Protein AF-A0A963MJ33-F1 (afdb_monomer_lite)

Foldseek 3Di:
DVQLVVQDDDDPVLVVVLVVCCVVPLVDPVSVVVSVVVVCVVCVVSVVVSVVRVVVVVD

pLDDT: mean 97.0, std 4.0, range [75.0, 98.62]

Structure (mmCIF, N/CA/C/O backbone):
data_AF-A0A963MJ33-F1
#
_entry.id   AF-A0A963MJ33-F1
#
loop_
_atom_site.group_PDB
_atom_site.id
_atom_site.type_symbol
_atom_site.label_atom_id
_atom_site.label_alt_id
_atom_site.label_comp_id
_atom_site.label_asym_id
_atom_site.label_entity_id
_atom_site.label_seq_id
_atom_site.pdbx_PDB_ins_code
_atom_site.Cartn_x
_atom_site.Cartn_y
_atom_site.Cartn_z
_atom_site.occupancy
_atom_site.B_iso_or_equiv
_atom_site.auth_seq_id
_atom_site.auth_comp_id
_atom_site.auth_asym_id
_atom_site.auth_atom_id
_atom_site.pdbx_PDB_model_num
ATOM 1 N N . ALA A 1 1 ? -7.280 11.302 9.913 1.00 78.81 1 ALA A N 1
ATOM 2 C CA . ALA A 1 1 ? -6.180 10.583 9.226 1.00 78.81 1 ALA A CA 1
ATOM 3 C C . ALA A 1 1 ? -5.313 9.754 10.179 1.00 78.81 1 ALA A C 1
ATOM 5 O O . ALA A 1 1 ? -4.974 8.643 9.803 1.00 78.81 1 ALA A O 1
ATOM 6 N N . ALA A 1 2 ? -4.995 10.233 11.394 1.00 92.38 2 ALA A N 1
ATOM 7 C CA . ALA A 1 2 ? -4.117 9.536 12.350 1.00 92.38 2 ALA A CA 1
ATOM 8 C C . ALA A 1 2 ? -4.421 8.034 12.520 1.00 92.38 2 ALA A C 1
ATOM 10 O O . ALA A 1 2 ? -3.520 7.216 12.363 1.00 92.38 2 ALA A O 1
ATOM 11 N N . LYS A 1 3 ? -5.697 7.658 12.709 1.00 95.06 3 LYS A N 1
ATOM 12 C CA . LYS A 1 3 ? -6.075 6.248 12.879 1.00 95.06 3 LYS A CA 1
ATOM 13 C C . LYS A 1 3 ? -5.738 5.364 11.676 1.00 95.06 3 LYS A C 1
ATOM 15 O O . LYS A 1 3 ? -5.380 4.214 11.866 1.00 95.06 3 LYS A O 1
ATOM 20 N N . LEU A 1 4 ? -5.824 5.886 10.449 1.00 95.56 4 LEU A N 1
ATOM 21 C CA . LEU A 1 4 ? -5.471 5.123 9.249 1.00 95.56 4 LEU A CA 1
ATOM 22 C C . LE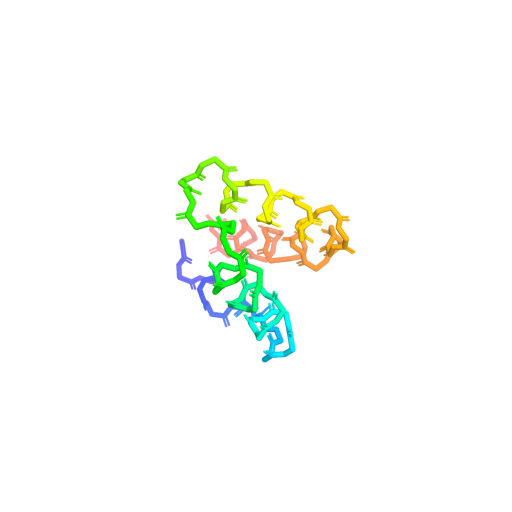U A 1 4 ? -3.978 4.771 9.244 1.00 95.56 4 LEU A C 1
ATOM 24 O O . LEU A 1 4 ? -3.627 3.632 8.965 1.00 95.56 4 LEU A O 1
ATOM 28 N N . PHE A 1 5 ? -3.117 5.738 9.578 1.00 95.62 5 PHE A N 1
ATOM 29 C CA . PHE A 1 5 ? -1.670 5.523 9.664 1.00 95.62 5 PHE A CA 1
ATOM 30 C C . PHE A 1 5 ? -1.275 4.601 10.819 1.00 95.62 5 PHE A C 1
ATOM 32 O O . PHE A 1 5 ? -0.293 3.883 10.707 1.00 95.62 5 PHE A O 1
ATOM 39 N N . GLU A 1 6 ? -2.052 4.592 11.899 1.00 96.88 6 GLU A N 1
ATOM 40 C CA . GLU A 1 6 ? -1.839 3.698 13.038 1.00 96.88 6 GLU A CA 1
ATOM 41 C C . GLU A 1 6 ? -2.159 2.231 12.708 1.00 96.88 6 GLU A C 1
ATOM 43 O O . GLU A 1 6 ? -1.457 1.332 13.160 1.00 96.88 6 GLU A O 1
ATOM 48 N N . VAL A 1 7 ? -3.228 1.975 11.942 1.00 96.44 7 VAL A N 1
ATOM 49 C CA . VAL A 1 7 ? -3.727 0.605 11.706 1.00 96.44 7 VAL A CA 1
ATOM 50 C C . VAL A 1 7 ? -3.266 -0.017 10.395 1.00 96.44 7 VAL A C 1
ATOM 52 O O . VAL A 1 7 ? -3.414 -1.227 10.226 1.00 96.44 7 VAL A O 1
ATOM 55 N N . MET A 1 8 ? -2.768 0.783 9.447 1.00 97.19 8 MET A N 1
ATOM 56 C CA . MET A 1 8 ? -2.288 0.244 8.180 1.00 97.19 8 MET A CA 1
ATOM 57 C C . MET A 1 8 ? -1.027 -0.584 8.407 1.00 97.19 8 MET A C 1
ATOM 59 O O . MET A 1 8 ? -0.080 -0.146 9.057 1.00 97.19 8 MET A O 1
ATOM 63 N N . THR A 1 9 ? -1.001 -1.781 7.838 1.00 97.12 9 THR A N 1
ATOM 64 C CA . THR A 1 9 ? 0.169 -2.654 7.890 1.00 97.12 9 THR A CA 1
ATOM 65 C C . THR A 1 9 ? 0.357 -3.310 6.535 1.00 97.12 9 THR A C 1
ATOM 67 O O . THR A 1 9 ? -0.597 -3.721 5.885 1.00 97.12 9 THR A O 1
ATOM 70 N N . LEU A 1 10 ? 1.598 -3.411 6.080 1.00 97.12 10 LEU A N 1
ATOM 71 C CA . LEU A 1 10 ? 1.920 -4.110 4.844 1.00 97.12 10 LEU A CA 1
ATOM 72 C C . LEU A 1 10 ? 2.903 -5.222 5.178 1.00 97.12 10 LEU A C 1
ATOM 74 O O . LEU A 1 10 ? 3.822 -5.016 5.974 1.00 97.12 10 LEU A O 1
ATOM 78 N N . SER A 1 11 ? 2.704 -6.409 4.609 1.00 97.94 11 SER A N 1
ATOM 79 C CA . SER A 1 11 ? 3.635 -7.505 4.853 1.00 97.94 11 SER A CA 1
ATOM 80 C C . SER A 1 11 ? 4.980 -7.212 4.181 1.00 97.94 11 SER A C 1
ATOM 82 O O . SER A 1 11 ? 5.036 -6.637 3.091 1.00 97.94 11 SER A O 1
ATOM 84 N N . ALA A 1 12 ? 6.079 -7.643 4.806 1.00 98.31 12 ALA A N 1
ATOM 85 C CA . ALA A 1 12 ? 7.404 -7.537 4.193 1.00 98.31 12 ALA A CA 1
ATOM 86 C C . ALA A 1 12 ? 7.466 -8.280 2.846 1.00 98.31 12 ALA A C 1
ATOM 88 O O . ALA A 1 12 ? 8.113 -7.813 1.914 1.00 98.31 12 ALA A O 1
ATOM 89 N N . ASN A 1 13 ? 6.731 -9.389 2.717 1.00 98.25 13 ASN A N 1
ATOM 90 C CA . ASN A 1 13 ? 6.657 -10.169 1.485 1.00 98.25 13 ASN A CA 1
ATOM 91 C C . ASN A 1 13 ? 6.004 -9.387 0.337 1.00 98.25 13 ASN A C 1
ATOM 93 O O . ASN A 1 13 ? 6.526 -9.413 -0.776 1.00 98.25 13 ASN A O 1
ATOM 97 N N . ASP A 1 14 ? 4.912 -8.661 0.596 1.00 98.31 14 ASP A N 1
ATOM 98 C CA . ASP A 1 14 ? 4.254 -7.831 -0.424 1.00 98.31 14 ASP A CA 1
ATOM 99 C C . ASP A 1 14 ? 5.168 -6.694 -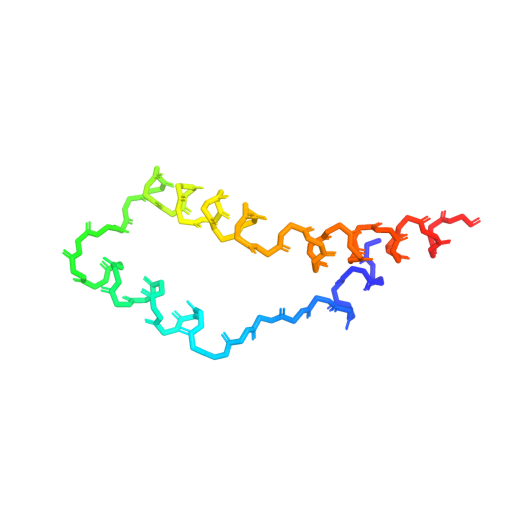0.892 1.00 98.31 14 ASP A C 1
ATOM 101 O O . ASP A 1 14 ? 5.259 -6.418 -2.090 1.00 98.31 14 ASP A O 1
ATOM 105 N N . ILE A 1 15 ? 5.900 -6.080 0.045 1.00 98.25 15 ILE A N 1
ATOM 106 C CA . ILE A 1 15 ? 6.905 -5.050 -0.253 1.00 98.25 15 ILE A CA 1
ATOM 107 C C . ILE A 1 15 ? 8.016 -5.635 -1.129 1.00 98.25 15 ILE A C 1
ATOM 109 O O . ILE A 1 15 ? 8.358 -5.068 -2.165 1.00 98.25 15 ILE A O 1
ATOM 113 N N . SER A 1 16 ? 8.566 -6.791 -0.752 1.00 98.44 16 SER A N 1
ATOM 114 C CA . SER A 1 16 ? 9.608 -7.468 -1.525 1.00 98.44 16 SER A CA 1
ATOM 115 C C . SER A 1 16 ? 9.131 -7.869 -2.922 1.00 98.44 16 SER A C 1
ATOM 117 O O . SER A 1 16 ? 9.879 -7.703 -3.883 1.00 98.44 16 SER A O 1
ATOM 119 N N . ALA A 1 17 ? 7.893 -8.349 -3.061 1.00 98.19 17 ALA A N 1
ATOM 120 C CA . ALA A 1 17 ? 7.319 -8.715 -4.353 1.00 98.19 17 ALA A CA 1
ATOM 121 C C . ALA A 1 17 ? 7.137 -7.496 -5.271 1.00 98.19 17 ALA A C 1
ATOM 123 O O . ALA A 1 17 ? 7.414 -7.575 -6.469 1.00 98.19 17 ALA A O 1
ATOM 124 N N . GLN A 1 18 ? 6.705 -6.360 -4.719 1.00 98.38 18 GLN A N 1
ATOM 125 C CA . GLN A 1 18 ? 6.584 -5.113 -5.470 1.00 98.38 18 GLN A CA 1
ATOM 126 C C . GLN A 1 18 ? 7.965 -4.570 -5.879 1.00 98.38 18 GLN A C 1
ATOM 128 O O . GLN A 1 18 ? 8.172 -4.256 -7.052 1.00 98.38 18 GLN A O 1
ATOM 133 N N . ASN A 1 19 ? 8.939 -4.572 -4.962 1.00 98.44 19 ASN A N 1
ATOM 134 C CA . ASN A 1 19 ? 10.317 -4.158 -5.241 1.00 98.44 19 ASN A CA 1
ATOM 135 C C . ASN A 1 19 ? 10.977 -5.019 -6.327 1.00 98.44 19 ASN A C 1
ATOM 137 O O . ASN A 1 19 ? 11.693 -4.494 -7.180 1.00 98.44 19 ASN A O 1
ATOM 141 N N . LEU A 1 20 ? 10.728 -6.333 -6.319 1.00 98.50 20 LEU A N 1
ATOM 142 C CA . LEU A 1 20 ? 11.200 -7.249 -7.355 1.00 98.50 20 LEU A CA 1
ATOM 143 C C . LEU A 1 20 ? 10.664 -6.846 -8.735 1.00 98.50 20 LEU A C 1
ATOM 145 O O . LEU A 1 20 ? 11.441 -6.679 -9.669 1.00 98.50 20 LEU A O 1
ATOM 149 N N . ARG A 1 21 ? 9.355 -6.599 -8.847 1.00 98.38 21 ARG A N 1
ATOM 150 C CA . ARG A 1 21 ? 8.732 -6.144 -10.100 1.00 98.38 21 ARG A CA 1
ATOM 151 C C . ARG A 1 21 ? 9.304 -4.816 -10.590 1.00 98.38 21 ARG A C 1
ATOM 153 O O . ARG A 1 21 ? 9.585 -4.672 -11.776 1.00 98.38 21 ARG A O 1
ATOM 160 N N . MET A 1 22 ? 9.521 -3.859 -9.685 1.00 98.44 22 MET A N 1
ATOM 161 C CA . MET A 1 22 ? 10.156 -2.584 -10.034 1.00 98.44 22 MET A CA 1
ATOM 162 C C . MET A 1 22 ? 11.585 -2.773 -10.546 1.00 98.44 22 MET A C 1
ATOM 164 O O . MET A 1 22 ? 11.963 -2.163 -11.546 1.00 98.44 22 MET A O 1
ATOM 168 N N . ARG A 1 23 ? 12.375 -3.623 -9.878 1.00 98.38 23 ARG A N 1
ATOM 169 C CA . ARG A 1 23 ? 13.740 -3.967 -10.296 1.00 98.38 23 ARG A CA 1
ATOM 170 C C . ARG A 1 23 ? 13.757 -4.616 -11.679 1.00 98.38 23 ARG A C 1
ATOM 172 O O . ARG A 1 23 ? 14.644 -4.317 -12.472 1.00 98.38 23 ARG A O 1
ATOM 179 N N . ASP A 1 24 ? 12.769 -5.453 -11.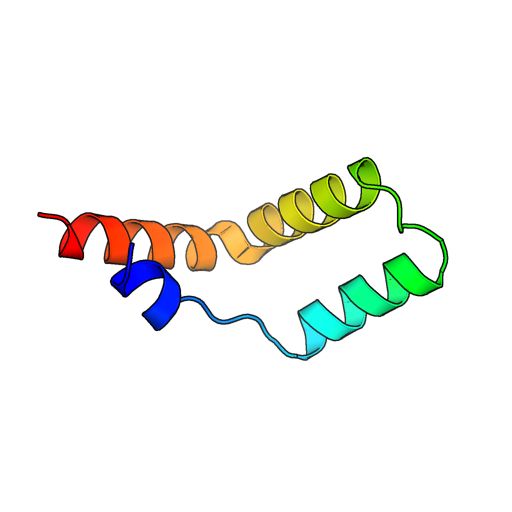969 1.00 98.50 24 ASP A N 1
ATOM 180 C CA . ASP A 1 24 ? 12.650 -6.183 -13.231 1.00 98.50 24 ASP A CA 1
ATOM 181 C C . ASP A 1 24 ? 12.016 -5.330 -14.360 1.00 98.50 24 ASP A C 1
ATOM 183 O O . ASP A 1 24 ? 11.818 -5.817 -15.472 1.00 98.50 24 ASP A O 1
ATOM 187 N N . GLY A 1 25 ? 11.744 -4.040 -14.111 1.00 98.38 25 GLY A N 1
ATOM 188 C CA . GLY A 1 25 ? 11.404 -3.048 -15.141 1.00 98.38 25 GLY A CA 1
ATOM 189 C C . GLY A 1 25 ? 10.028 -2.393 -15.004 1.00 98.38 25 GLY A C 1
ATOM 190 O O . GLY A 1 25 ? 9.745 -1.430 -15.717 1.00 98.38 25 GLY A O 1
ATOM 191 N N . GLU A 1 26 ? 9.183 -2.843 -14.073 1.00 98.38 26 GLU A N 1
ATOM 192 C CA . GLU A 1 26 ? 7.853 -2.267 -13.816 1.00 98.38 26 GLU A CA 1
ATOM 193 C C . GLU A 1 26 ? 7.934 -1.042 -12.875 1.00 98.38 26 GLU A C 1
ATOM 195 O O . GLU A 1 26 ? 7.331 -1.020 -11.802 1.00 98.38 26 GLU A O 1
ATOM 200 N N . ASN A 1 27 ? 8.735 -0.031 -13.229 1.00 97.81 27 ASN A N 1
ATOM 201 C CA . ASN A 1 27 ? 9.080 1.101 -12.352 1.00 97.81 27 ASN A CA 1
ATOM 202 C C . ASN A 1 27 ? 8.477 2.455 -12.770 1.00 97.81 27 ASN A C 1
ATOM 204 O O . ASN A 1 27 ? 8.808 3.488 -12.183 1.00 97.81 27 ASN A O 1
ATOM 208 N N . LYS A 1 28 ? 7.584 2.479 -13.766 1.00 98.62 28 LYS A N 1
ATOM 209 C CA . LYS A 1 28 ? 6.890 3.709 -14.173 1.00 98.62 28 LYS A CA 1
ATOM 210 C C . LYS A 1 28 ? 5.712 3.993 -13.234 1.00 98.62 28 LYS A C 1
ATOM 212 O O . LYS A 1 28 ? 5.123 3.057 -12.694 1.00 98.62 28 LYS A O 1
ATOM 217 N N . PRO A 1 29 ? 5.266 5.257 -13.094 1.00 98.38 29 PRO A N 1
ATOM 218 C CA . PRO A 1 29 ? 4.105 5.591 -12.262 1.00 98.38 29 PRO A CA 1
ATOM 219 C C . PRO A 1 29 ? 2.846 4.765 -12.576 1.00 98.38 29 PRO A C 1
ATOM 221 O O . PRO A 1 29 ? 2.120 4.371 -11.666 1.00 98.38 29 PRO A O 1
ATOM 224 N N . ALA A 1 30 ? 2.613 4.453 -13.856 1.00 98.38 30 ALA A N 1
ATOM 225 C CA . ALA A 1 30 ? 1.495 3.614 -14.283 1.00 98.38 30 ALA A CA 1
ATOM 226 C C . ALA A 1 30 ? 1.611 2.159 -13.785 1.00 98.38 30 ALA A C 1
ATOM 228 O O . ALA A 1 30 ? 0.606 1.561 -13.402 1.00 98.38 30 ALA A O 1
ATOM 229 N N . ASP A 1 31 ? 2.824 1.604 -13.739 1.00 98.50 31 ASP A N 1
ATOM 230 C CA . ASP A 1 31 ? 3.071 0.262 -13.208 1.00 98.50 31 ASP A CA 1
ATOM 231 C C . ASP A 1 31 ? 2.839 0.214 -11.701 1.00 98.50 31 ASP A C 1
ATOM 233 O O . ASP A 1 31 ? 2.126 -0.661 -11.214 1.00 98.50 31 ASP A O 1
ATOM 237 N N . ILE A 1 32 ? 3.338 1.217 -10.975 1.00 98.25 32 ILE A N 1
ATOM 238 C CA . ILE A 1 32 ? 3.130 1.342 -9.528 1.00 98.25 32 ILE A CA 1
ATOM 239 C C . ILE A 1 32 ? 1.630 1.454 -9.215 1.00 98.25 32 ILE A C 1
ATOM 241 O O . ILE A 1 32 ? 1.123 0.749 -8.342 1.00 98.25 32 ILE A O 1
ATOM 245 N N . ALA A 1 33 ? 0.883 2.276 -9.961 1.00 98.44 33 ALA A N 1
ATOM 246 C CA . ALA A 1 33 ? -0.566 2.396 -9.794 1.00 98.44 33 ALA A CA 1
ATOM 247 C C . ALA A 1 33 ? -1.296 1.061 -10.042 1.00 98.44 33 ALA A C 1
ATOM 249 O O . ALA A 1 33 ? -2.223 0.701 -9.305 1.00 98.44 33 ALA A O 1
ATOM 250 N N . ARG A 1 34 ? -0.853 0.289 -11.044 1.00 98.44 34 ARG A N 1
ATOM 251 C CA . ARG A 1 34 ? -1.365 -1.060 -11.326 1.00 98.44 34 ARG A CA 1
ATOM 252 C C . ARG A 1 34 ? -1.021 -2.046 -10.207 1.00 98.44 34 ARG A C 1
ATOM 254 O O . ARG A 1 34 ? -1.888 -2.837 -9.833 1.00 98.44 34 ARG A O 1
ATOM 261 N N . HIS A 1 35 ? 0.187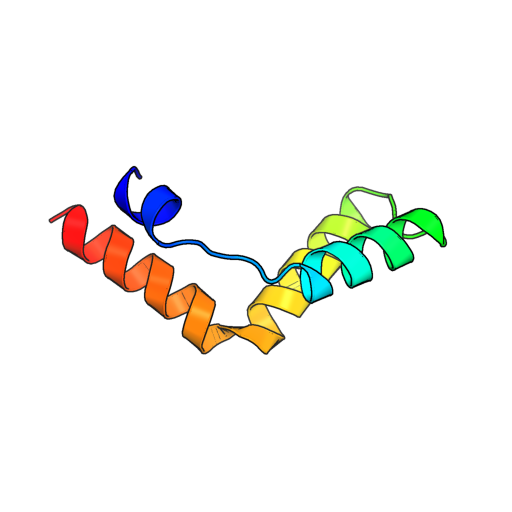 -1.999 -9.642 1.00 98.50 35 HIS A N 1
ATOM 262 C CA . HIS A 1 35 ? 0.581 -2.828 -8.494 1.00 98.50 35 HIS A CA 1
ATOM 263 C C . HIS A 1 35 ? -0.298 -2.550 -7.280 1.00 98.50 35 HIS A C 1
ATOM 265 O O . HIS A 1 35 ? -0.849 -3.490 -6.714 1.00 98.50 35 HIS A O 1
ATOM 271 N N . VAL A 1 36 ? -0.490 -1.273 -6.934 1.00 98.25 36 VAL A N 1
ATOM 272 C CA . VAL A 1 36 ? -1.357 -0.852 -5.823 1.00 98.25 36 VAL A CA 1
ATOM 273 C C . VAL A 1 36 ? -2.787 -1.335 -6.047 1.00 98.25 36 VAL A C 1
ATOM 275 O O . VAL A 1 36 ? -3.375 -1.945 -5.158 1.00 98.25 36 VAL A O 1
ATOM 278 N N . SER A 1 37 ? -3.335 -1.128 -7.247 1.00 98.44 37 SER A N 1
ATOM 279 C CA . SER A 1 37 ? -4.694 -1.571 -7.581 1.00 98.44 37 SER A CA 1
ATOM 280 C C . SER A 1 37 ? -4.847 -3.089 -7.464 1.00 98.44 37 SER A C 1
ATOM 282 O O . SER A 1 37 ? -5.838 -3.567 -6.914 1.00 98.44 37 SER A O 1
ATOM 284 N N . SER A 1 38 ? -3.851 -3.846 -7.932 1.00 98.19 38 SER A N 1
ATOM 285 C CA . SER A 1 38 ? -3.840 -5.312 -7.845 1.00 98.19 38 SER A CA 1
ATOM 286 C C . SER A 1 38 ? -3.741 -5.789 -6.394 1.00 98.19 38 SER A C 1
ATOM 288 O O . SER A 1 38 ? -4.454 -6.709 -6.000 1.00 98.19 38 SER A O 1
ATOM 290 N N . TRP A 1 39 ? -2.901 -5.141 -5.581 1.00 98.56 39 TRP A N 1
ATOM 291 C CA . TRP A 1 39 ? -2.774 -5.454 -4.159 1.00 98.56 39 TRP A CA 1
ATOM 292 C C . TRP A 1 39 ? -4.083 -5.159 -3.412 1.00 98.56 39 TRP A C 1
ATOM 294 O O . TRP A 1 39 ? -4.587 -6.023 -2.704 1.00 98.56 39 TRP A O 1
ATOM 304 N N . ILE A 1 40 ? -4.713 -4.000 -3.640 1.00 98.44 40 ILE A N 1
ATOM 305 C CA . ILE A 1 40 ? -6.005 -3.663 -3.016 1.00 98.44 40 ILE A CA 1
ATOM 306 C C . ILE A 1 40 ? -7.094 -4.669 -3.409 1.00 98.44 40 ILE A C 1
ATOM 308 O O . ILE A 1 40 ? -7.923 -5.018 -2.572 1.00 98.44 40 ILE A O 1
ATOM 312 N N . GLN A 1 41 ? -7.113 -5.147 -4.658 1.00 98.31 41 GLN A N 1
ATOM 313 C CA . GLN A 1 41 ? -8.061 -6.184 -5.079 1.00 98.31 41 GLN A CA 1
ATOM 314 C C . GLN A 1 41 ? -7.830 -7.506 -4.336 1.00 98.31 41 GLN A C 1
ATOM 316 O O . GLN A 1 41 ? -8.788 -8.090 -3.836 1.00 98.31 41 GLN A O 1
ATOM 321 N N . ALA A 1 42 ? -6.576 -7.949 -4.210 1.00 98.25 42 ALA A N 1
ATOM 322 C CA . ALA A 1 42 ? -6.229 -9.177 -3.493 1.00 98.25 42 ALA A CA 1
ATOM 323 C C . ALA A 1 42 ? -6.484 -9.086 -1.973 1.00 98.25 42 ALA A C 1
ATOM 325 O O . ALA A 1 42 ? -6.866 -10.074 -1.352 1.00 98.25 42 ALA A O 1
ATOM 326 N N . TYR A 1 43 ? -6.324 -7.898 -1.382 1.00 98.25 43 TYR A N 1
ATOM 327 C CA . TYR A 1 43 ? -6.442 -7.646 0.061 1.00 98.25 43 TYR A CA 1
ATOM 328 C C . TYR A 1 43 ? -7.653 -6.775 0.417 1.00 98.25 43 TYR A C 1
ATOM 330 O O . TYR A 1 43 ? -7.621 -6.009 1.386 1.00 98.25 43 TYR A O 1
ATOM 338 N N . ARG A 1 44 ? -8.744 -6.887 -0.352 1.00 98.31 44 ARG A N 1
ATOM 339 C CA . ARG A 1 44 ? -9.884 -5.963 -0.264 1.00 98.31 44 ARG A CA 1
ATOM 340 C C . ARG A 1 44 ? -10.457 -5.843 1.146 1.00 98.31 44 ARG A C 1
ATOM 342 O O . ARG A 1 44 ? -10.658 -4.731 1.623 1.00 98.31 44 ARG A O 1
ATOM 349 N N . SER A 1 45 ? -10.649 -6.971 1.831 1.00 98.44 45 SER A N 1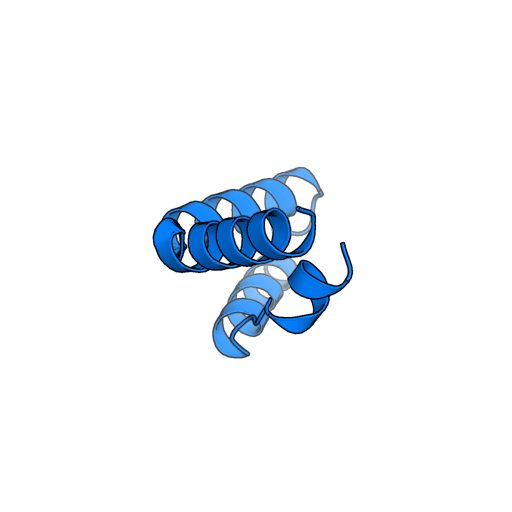
ATOM 350 C CA . SER A 1 45 ? -11.177 -6.979 3.201 1.00 98.44 45 SER A CA 1
ATOM 351 C C . SER A 1 45 ? -10.255 -6.266 4.193 1.00 98.44 45 SER A C 1
ATOM 353 O O . SER A 1 45 ? -10.738 -5.553 5.068 1.00 98.44 45 SER A O 1
ATOM 355 N N . THR A 1 46 ? -8.937 -6.446 4.069 1.00 98.25 46 THR A N 1
ATOM 356 C CA . THR A 1 46 ? -7.949 -5.788 4.935 1.00 98.25 46 THR A CA 1
ATOM 357 C C . THR A 1 46 ? -7.965 -4.279 4.704 1.00 98.25 46 THR A C 1
ATOM 359 O O . THR A 1 46 ? -8.079 -3.504 5.654 1.00 98.25 46 THR A O 1
ATOM 362 N N . TYR A 1 47 ? -7.931 -3.864 3.436 1.00 98.31 47 TYR A N 1
ATOM 363 C CA . TYR A 1 47 ? -7.985 -2.458 3.048 1.00 98.31 47 TYR A CA 1
ATOM 364 C C . TYR A 1 47 ? -9.276 -1.771 3.521 1.00 98.31 47 TYR A C 1
ATOM 366 O O . TYR A 1 47 ? -9.229 -0.700 4.130 1.00 98.31 47 TYR A O 1
ATOM 374 N N . ASP A 1 48 ? -10.431 -2.406 3.302 1.00 98.38 48 ASP A N 1
ATOM 375 C CA . ASP A 1 48 ? -11.725 -1.885 3.749 1.00 98.38 48 ASP A CA 1
ATOM 376 C C . ASP A 1 48 ? -11.818 -1.809 5.279 1.00 98.38 48 ASP A C 1
ATOM 378 O O . ASP A 1 48 ? -12.377 -0.847 5.811 1.00 98.38 48 ASP A O 1
ATOM 382 N N . GLY A 1 49 ? -11.209 -2.759 5.998 1.00 98.31 49 GLY A N 1
ATOM 383 C CA . GLY A 1 49 ? -11.105 -2.730 7.458 1.00 98.31 49 GLY A CA 1
ATOM 384 C C . GLY A 1 49 ? -10.368 -1.492 7.975 1.00 98.31 49 GLY A C 1
ATOM 385 O O . GLY A 1 49 ? -10.846 -0.822 8.896 1.00 98.31 49 GLY A O 1
ATOM 386 N N . TRP A 1 50 ? -9.252 -1.118 7.344 1.00 98.25 50 TRP A N 1
ATOM 387 C CA . TRP A 1 50 ? -8.529 0.110 7.694 1.00 98.25 50 TRP A CA 1
ATOM 388 C C . TRP A 1 50 ? -9.361 1.367 7.439 1.00 98.25 50 TRP A C 1
ATOM 390 O O . TRP A 1 50 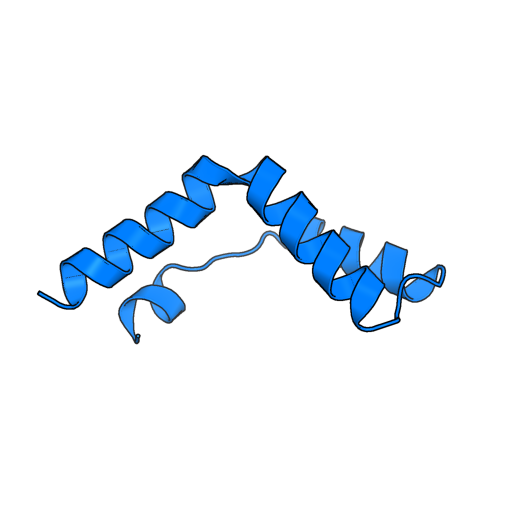? -9.401 2.267 8.283 1.00 98.25 50 TRP A O 1
ATOM 400 N N . LEU A 1 51 ? -10.063 1.430 6.301 1.00 97.75 51 LEU A N 1
ATOM 401 C CA . LEU A 1 51 ? -10.939 2.558 5.981 1.00 97.75 51 LEU A CA 1
ATOM 402 C C . LEU A 1 51 ? -12.108 2.670 6.962 1.00 97.75 51 LEU A C 1
ATOM 404 O O . LEU A 1 51 ? -12.453 3.779 7.374 1.00 97.75 51 LEU A O 1
ATOM 408 N N . ALA A 1 52 ? -12.704 1.544 7.351 1.00 98.06 52 ALA A N 1
ATOM 409 C CA . ALA A 1 52 ? -13.782 1.511 8.330 1.00 98.06 52 ALA A CA 1
ATOM 410 C C . ALA A 1 52 ? -13.308 2.036 9.694 1.00 98.06 52 ALA A C 1
ATOM 412 O O . ALA A 1 52 ? -13.936 2.941 10.246 1.00 98.06 52 ALA A O 1
ATOM 413 N N . ALA A 1 53 ? -12.165 1.551 10.193 1.00 97.31 53 ALA A N 1
ATOM 414 C CA . ALA A 1 53 ? -11.573 2.019 11.447 1.00 97.31 53 ALA A CA 1
ATOM 415 C C . ALA A 1 53 ? -11.246 3.521 11.409 1.00 97.31 53 ALA A C 1
ATOM 417 O O . ALA A 1 53 ? -11.558 4.260 12.344 1.00 97.31 53 ALA A O 1
ATOM 418 N N . ALA A 1 54 ? -10.668 3.998 10.303 1.00 97.56 54 ALA A N 1
ATOM 419 C CA . ALA A 1 54 ? -10.334 5.406 10.131 1.00 97.56 54 ALA A CA 1
ATOM 420 C C . ALA A 1 54 ? -11.571 6.316 10.106 1.00 97.56 54 ALA A C 1
ATOM 422 O O . ALA A 1 54 ? -11.541 7.400 10.685 1.00 97.56 54 ALA A O 1
ATOM 423 N N . ARG A 1 55 ? -12.658 5.884 9.452 1.00 96.81 55 ARG A N 1
ATOM 424 C CA . ARG A 1 55 ? -13.932 6.622 9.416 1.00 96.81 55 ARG A CA 1
ATOM 425 C C . ARG A 1 55 ? -14.635 6.608 10.768 1.00 96.81 55 ARG A C 1
ATOM 427 O O . ARG A 1 55 ? -15.217 7.618 11.139 1.00 96.81 55 ARG A O 1
ATOM 434 N N . ALA A 1 56 ? -14.581 5.492 11.494 1.00 96.62 56 ALA A N 1
ATOM 435 C CA . ALA A 1 56 ? -15.161 5.384 12.828 1.00 96.62 56 ALA A CA 1
ATOM 436 C C . ALA A 1 56 ? -14.483 6.335 13.824 1.00 96.62 56 ALA A C 1
ATOM 438 O O . ALA A 1 56 ? -15.177 6.993 14.584 1.00 96.62 56 ALA A O 1
ATOM 439 N N . ALA A 1 57 ? -13.154 6.467 13.768 1.00 95.56 57 ALA A N 1
ATOM 440 C CA . ALA A 1 57 ? -12.393 7.374 14.633 1.00 95.56 57 ALA A CA 1
ATOM 441 C C . ALA A 1 57 ? -12.488 8.864 14.245 1.00 95.56 57 ALA A C 1
ATOM 443 O O . ALA A 1 57 ? -11.954 9.712 14.953 1.00 95.56 57 ALA A O 1
ATOM 444 N N . ALA A 1 58 ? -13.085 9.183 13.093 1.00 92.31 58 ALA A N 1
ATOM 445 C CA . ALA A 1 58 ? -13.315 10.557 12.641 1.00 92.31 58 ALA A CA 1
ATOM 446 C C . ALA A 1 58 ? -14.738 11.061 12.948 1.00 92.31 58 ALA A C 1
ATOM 448 O O . ALA A 1 58 ? -15.054 12.198 12.599 1.00 92.31 58 ALA A O 1
ATOM 449 N N . LYS A 1 59 ? -15.586 10.204 13.531 1.00 75.00 59 LYS A N 1
ATOM 450 C CA . LYS A 1 59 ? -16.880 10.575 14.110 1.00 75.00 59 LYS A CA 1
ATOM 451 C C . LYS A 1 59 ? -16.685 11.034 15.546 1.00 75.00 59 LYS A C 1
ATOM 453 O O . LYS A 1 59 ? -17.439 11.944 15.940 1.00 75.00 59 LYS A O 1
#

Sequence (59 aa):
AAKLFEVMTLSANDISAQNLRMRDGENKPADIARHVSSWIQAYRSTYDGWLAAARAAAK

Secondary structure (DSSP, 8-state):
-HHHHHH----HHHHHHHHHHHHTT--SHHHHHHHHHHHHHHTHHHHHHHHHHHHHTT-

Radius of gyration: 13.49 Å; chains: 1; bounding box: 31×21×30 Å